Protein AF-A0A9I9CVJ0-F1 (afdb_monomer)

InterPro domains:
  IPR040389 Cyclin-dependent protein kinase inhibitor SMR [PTHR33142] (9-69)

Mean predicted aligned error: 18.49 Å

Secondary structure (DSSP, 8-state):
-----------HHHHTS---SGGGSPPS---PPPPPPPPPP-SS-PPPPPTT-S--PPPHHHHH-PPPPPPPP-

Foldseek 3Di:
DDDDDPPPPDPVDVVPDQDPDPVRDDDPPDPDDDDPPDPPPPPPDDDDADPCHPDDDDDVCVVPPDPDDDDDDD

Organism: Cucumis melo (NCBI:txid3656)

Sequence (74 aa):
MESKQGTGTGNWEEECSTPTRWECRIPAVFNCPPPPKKKNGNDGKKREPPKHGYFQPPDLEALFSVPPRREACA

Structure (mmCIF, N/CA/C/O backbone):
data_AF-A0A9I9CVJ0-F1
#
_entry.id   AF-A0A9I9CVJ0-F1
#
loop_
_atom_site.group_PDB
_atom_site.id
_atom_site.type_symbol
_atom_site.label_atom_id
_atom_site.label_alt_id
_atom_site.label_comp_id
_atom_site.label_asym_id
_atom_site.label_entity_id
_atom_site.label_seq_id
_atom_site.pdbx_PDB_ins_code
_atom_site.Cartn_x
_atom_site.Cartn_y
_atom_site.Cartn_z
_atom_site.occupancy
_atom_site.B_iso_or_equiv
_atom_site.auth_seq_id
_atom_site.auth_comp_id
_atom_site.auth_asym_id
_atom_site.auth_atom_id
_atom_site.pdbx_PDB_model_num
ATOM 1 N N . MET A 1 1 ? 38.856 -49.290 16.637 1.00 44.28 1 MET A N 1
ATOM 2 C CA . MET A 1 1 ? 38.431 -49.733 15.296 1.00 44.28 1 MET A CA 1
ATOM 3 C C . MET A 1 1 ? 37.720 -48.559 14.644 1.00 44.28 1 MET A C 1
ATOM 5 O O . MET A 1 1 ? 36.781 -48.049 15.231 1.00 44.28 1 MET A O 1
ATOM 9 N N . GLU A 1 2 ? 38.320 -48.077 13.555 1.00 46.47 2 GLU A N 1
ATOM 10 C CA . GLU A 1 2 ? 37.903 -47.044 12.587 1.00 46.47 2 GLU A CA 1
ATOM 11 C C . GLU A 1 2 ? 36.782 -46.052 12.938 1.00 46.47 2 GLU A C 1
ATOM 13 O O . GLU A 1 2 ? 35.597 -46.330 12.787 1.00 46.47 2 GLU A O 1
ATOM 18 N N . SER A 1 3 ? 37.190 -44.812 13.216 1.00 51.25 3 SER A N 1
ATOM 19 C CA . SER A 1 3 ? 36.366 -43.625 12.981 1.00 51.25 3 SER A CA 1
ATOM 20 C C . SER A 1 3 ? 36.682 -43.091 11.581 1.00 51.25 3 SER A C 1
ATOM 22 O O . SER A 1 3 ? 37.733 -42.475 11.370 1.00 51.25 3 SER A O 1
ATOM 24 N N . LYS A 1 4 ? 35.794 -43.341 10.606 1.00 59.19 4 LYS A N 1
ATOM 25 C CA . LYS A 1 4 ? 35.859 -42.694 9.287 1.00 59.19 4 LYS A CA 1
ATOM 26 C C . LYS A 1 4 ? 35.663 -41.190 9.468 1.00 59.19 4 LYS A C 1
ATOM 28 O O . LYS A 1 4 ? 34.562 -40.722 9.736 1.00 59.19 4 LYS A O 1
ATOM 33 N N . GLN A 1 5 ? 36.744 -40.440 9.309 1.00 51.28 5 GLN A N 1
ATOM 34 C CA . GLN A 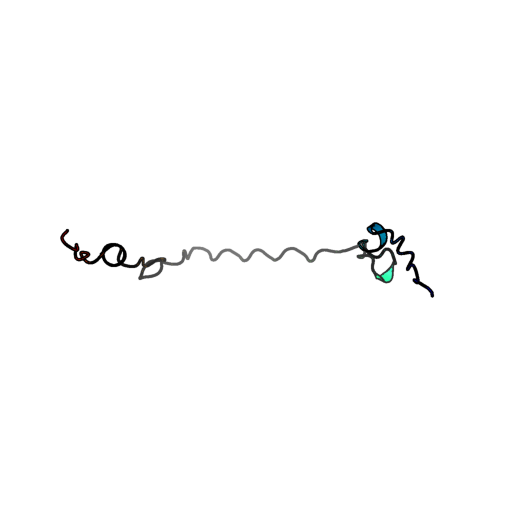1 5 ? 36.688 -38.996 9.147 1.00 51.28 5 GLN A CA 1
ATOM 35 C C . GLN A 1 5 ? 36.220 -38.720 7.718 1.00 51.28 5 GLN A C 1
ATOM 37 O O . GLN A 1 5 ? 36.950 -38.967 6.760 1.00 51.28 5 GLN A O 1
ATOM 42 N N . GLY A 1 6 ? 34.979 -38.260 7.574 1.00 53.09 6 GLY A N 1
ATOM 43 C CA . GLY A 1 6 ? 34.543 -37.594 6.355 1.00 53.09 6 GLY A CA 1
ATOM 44 C C . GLY A 1 6 ? 35.239 -36.241 6.289 1.00 53.09 6 GLY A C 1
ATOM 45 O O . GLY A 1 6 ? 34.905 -35.333 7.045 1.00 53.09 6 GLY A O 1
ATOM 46 N N . THR A 1 7 ? 36.238 -36.117 5.421 1.00 51.09 7 THR A N 1
ATOM 47 C CA . THR A 1 7 ? 36.867 -34.842 5.075 1.00 51.09 7 THR A CA 1
ATOM 48 C C . THR A 1 7 ? 35.876 -34.011 4.265 1.00 51.09 7 THR A C 1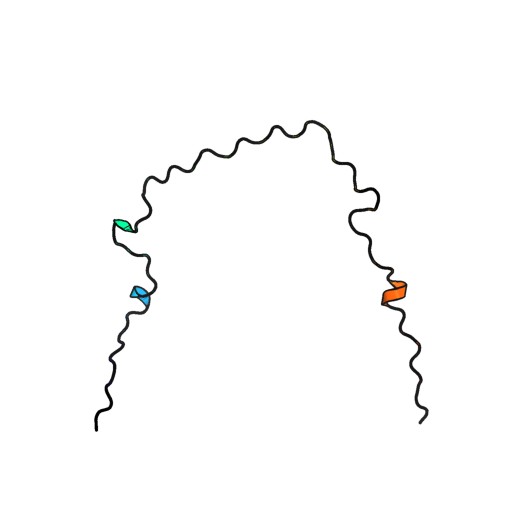
ATOM 50 O O . THR A 1 7 ? 35.891 -34.019 3.038 1.00 51.09 7 THR A O 1
ATOM 53 N N . GLY A 1 8 ? 34.976 -33.322 4.959 1.00 56.81 8 GLY A N 1
ATOM 54 C CA . GLY A 1 8 ? 34.125 -32.289 4.387 1.00 56.81 8 GLY A CA 1
ATOM 55 C C . GLY A 1 8 ? 34.856 -30.954 4.379 1.00 56.81 8 GLY A C 1
ATOM 56 O O . GLY A 1 8 ? 34.466 -30.039 5.095 1.00 56.81 8 GLY A O 1
ATOM 57 N N . THR A 1 9 ? 35.921 -30.821 3.586 1.00 57.91 9 THR A N 1
ATOM 58 C CA . THR A 1 9 ? 36.403 -29.496 3.165 1.00 57.91 9 THR A CA 1
ATOM 59 C C . THR A 1 9 ? 35.512 -29.024 2.020 1.00 57.91 9 THR A C 1
ATOM 61 O O . THR A 1 9 ? 35.939 -28.943 0.871 1.00 57.91 9 THR A O 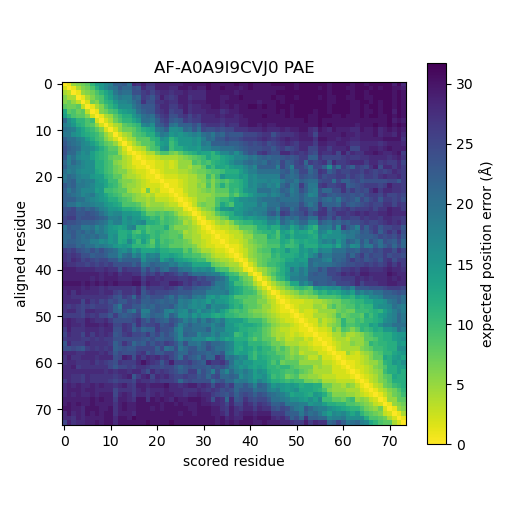1
ATOM 64 N N . GLY A 1 10 ? 34.229 -28.825 2.327 1.00 59.81 10 GLY A N 1
ATOM 65 C CA . GLY A 1 10 ? 33.269 -28.233 1.412 1.00 59.81 10 GLY A CA 1
ATOM 66 C C . GLY A 1 10 ? 33.537 -26.741 1.350 1.00 59.81 10 GLY A C 1
ATOM 67 O O . GLY A 1 10 ? 33.407 -26.039 2.351 1.00 59.81 10 GLY A O 1
ATOM 68 N N . ASN A 1 11 ? 33.962 -26.265 0.187 1.00 64.62 11 ASN A N 1
ATOM 69 C CA . ASN A 1 11 ? 33.935 -24.853 -0.142 1.00 64.62 11 ASN A CA 1
ATOM 70 C C . ASN A 1 11 ? 32.453 -24.423 -0.162 1.00 64.62 11 ASN A C 1
ATOM 72 O O . ASN A 1 11 ? 31.751 -24.654 -1.143 1.00 64.62 11 ASN A O 1
ATOM 76 N N . TRP A 1 12 ? 31.952 -23.882 0.953 1.00 63.50 12 TRP A N 1
ATOM 77 C CA . TRP A 1 12 ? 30.543 -23.486 1.111 1.00 63.50 12 TRP A CA 1
ATOM 78 C C . TRP A 1 12 ? 30.101 -22.418 0.099 1.00 63.50 12 TRP A C 1
ATOM 80 O O . TRP A 1 12 ? 28.907 -22.267 -0.156 1.00 63.50 12 TRP A O 1
ATOM 90 N N 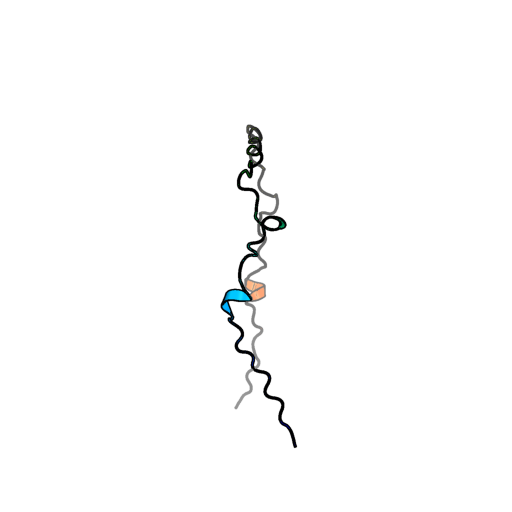. GLU A 1 13 ? 31.048 -21.687 -0.494 1.00 63.28 13 GLU A N 1
ATOM 91 C CA . GLU A 1 13 ? 30.772 -20.701 -1.542 1.00 63.28 13 GLU A CA 1
ATOM 92 C C . GLU A 1 13 ? 30.420 -21.378 -2.876 1.00 63.28 13 GLU A C 1
ATOM 94 O O . GLU A 1 13 ? 29.612 -20.850 -3.643 1.00 63.28 13 GLU A O 1
ATOM 99 N N . GLU A 1 14 ? 30.942 -22.578 -3.137 1.00 63.81 14 GLU A N 1
ATOM 100 C CA . GLU A 1 14 ? 30.624 -23.354 -4.341 1.00 63.81 14 GLU A CA 1
ATOM 101 C C . GLU A 1 14 ? 29.250 -24.043 -4.252 1.00 63.81 14 GLU A C 1
ATOM 103 O O . GLU A 1 14 ? 28.586 -24.240 -5.269 1.00 63.81 14 GLU A O 1
ATOM 108 N N . GLU A 1 15 ? 28.771 -24.335 -3.039 1.00 67.31 15 GLU A N 1
ATOM 109 C CA . GLU A 1 15 ? 27.473 -24.990 -2.827 1.00 67.31 15 GLU A CA 1
ATOM 110 C C . GLU A 1 15 ? 26.275 -24.026 -2.964 1.00 67.31 15 GLU A C 1
ATOM 112 O O . GLU A 1 15 ? 25.182 -24.445 -3.345 1.00 67.31 15 GLU A O 1
ATOM 117 N N . CYS A 1 16 ? 26.474 -22.721 -2.738 1.00 75.69 16 CYS A N 1
ATOM 118 C CA . CYS A 1 16 ? 25.433 -21.690 -2.857 1.00 75.69 16 CYS A CA 1
ATOM 119 C C . CYS A 1 16 ? 25.741 -20.674 -3.976 1.00 75.69 16 CYS A C 1
ATOM 121 O O . CYS A 1 16 ? 25.620 -19.462 -3.794 1.00 75.69 16 CYS A O 1
ATOM 123 N N . SER A 1 17 ? 26.164 -21.165 -5.143 1.00 80.50 17 SER A N 1
ATOM 124 C CA . SER A 1 17 ? 26.488 -20.332 -6.309 1.00 80.50 17 SER A CA 1
ATOM 125 C C . SER A 1 17 ? 25.510 -20.532 -7.470 1.00 80.50 17 SER A C 1
ATOM 127 O O . SER A 1 17 ? 25.023 -21.634 -7.726 1.00 80.50 17 SER A O 1
ATOM 129 N N . THR A 1 18 ? 25.241 -19.460 -8.225 1.00 82.69 18 THR A N 1
ATOM 130 C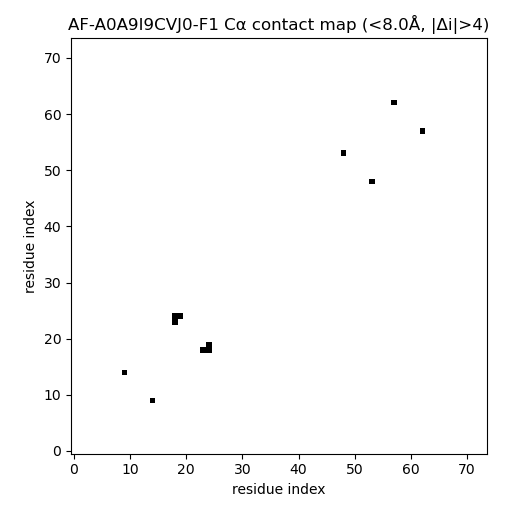 CA . THR A 1 18 ? 24.450 -19.530 -9.465 1.00 82.69 18 THR A CA 1
ATOM 131 C C . THR A 1 18 ? 25.133 -20.476 -10.464 1.00 82.69 18 THR A C 1
ATOM 133 O O . THR A 1 18 ? 26.296 -20.238 -10.803 1.00 82.69 18 THR A O 1
ATOM 136 N N . PRO A 1 19 ? 24.445 -21.508 -10.998 1.00 85.69 19 PRO A N 1
ATOM 137 C CA . PRO A 1 19 ? 25.035 -22.424 -11.971 1.00 85.69 19 PRO A CA 1
ATOM 138 C C . PRO A 1 19 ? 25.614 -21.686 -13.186 1.00 85.69 19 PRO A C 1
ATOM 140 O O . PRO A 1 19 ? 24.916 -20.943 -13.875 1.00 85.69 19 PRO A O 1
ATOM 143 N N . THR A 1 20 ? 26.897 -21.910 -13.476 1.00 83.62 20 THR A N 1
ATOM 144 C CA . THR A 1 20 ? 27.639 -21.165 -14.512 1.00 83.62 20 THR A CA 1
ATOM 145 C C . THR A 1 20 ? 27.576 -21.804 -15.901 1.00 83.62 20 THR A C 1
ATOM 147 O O . THR A 1 20 ? 28.000 -21.167 -16.876 1.00 83.62 20 THR A O 1
ATOM 150 N N . ARG A 1 21 ? 27.040 -23.032 -16.012 1.00 87.88 21 ARG A N 1
ATOM 151 C CA . ARG A 1 21 ? 26.844 -23.752 -17.283 1.00 87.88 21 ARG A CA 1
ATOM 152 C C . ARG A 1 21 ? 25.931 -22.971 -18.225 1.00 87.88 21 ARG A C 1
ATOM 154 O O . ARG A 1 21 ? 24.941 -22.387 -17.790 1.00 87.88 21 ARG A O 1
ATOM 161 N N . TRP A 1 22 ? 26.254 -22.978 -19.516 1.00 84.00 22 TRP A N 1
ATOM 162 C CA . TRP A 1 22 ? 25.561 -22.171 -20.527 1.00 84.00 22 TRP A CA 1
ATOM 163 C C . TRP A 1 22 ? 24.053 -22.472 -20.602 1.00 84.00 22 TRP A C 1
ATOM 165 O O . TRP A 1 22 ? 23.268 -21.543 -20.744 1.00 84.00 22 TRP A O 1
ATOM 175 N N . GLU A 1 23 ? 23.653 -23.731 -20.397 1.00 87.38 23 GLU A N 1
ATOM 176 C CA . GLU A 1 23 ? 22.250 -24.184 -20.349 1.00 87.38 23 GLU A CA 1
ATOM 177 C C . GLU A 1 23 ? 21.428 -23.543 -19.219 1.00 87.38 23 GLU A C 1
ATOM 179 O O . GLU A 1 23 ? 20.207 -23.457 -19.319 1.00 87.38 23 GLU A O 1
ATOM 184 N N . CYS A 1 24 ? 22.077 -23.123 -18.128 1.00 85.25 24 CYS A N 1
ATOM 185 C CA . CYS A 1 24 ? 21.417 -22.500 -16.976 1.00 85.25 24 CYS A CA 1
ATOM 186 C C . CYS A 1 24 ? 21.564 -20.983 -16.930 1.00 85.25 24 CYS A C 1
ATOM 188 O O . CYS A 1 24 ? 20.958 -20.348 -16.066 1.00 85.25 24 CYS A O 1
ATOM 190 N N . ARG A 1 25 ? 22.365 -20.386 -17.819 1.00 84.00 25 ARG A N 1
ATOM 191 C CA . ARG A 1 25 ? 22.496 -18.931 -17.867 1.00 84.00 25 ARG A CA 1
ATOM 192 C C . ARG A 1 25 ? 21.208 -18.325 -18.405 1.00 84.00 25 ARG A C 1
ATOM 194 O O . ARG A 1 25 ? 20.671 -18.769 -19.416 1.00 84.00 25 ARG A O 1
ATOM 201 N N . ILE A 1 26 ? 20.753 -17.260 -17.756 1.00 81.38 26 ILE A N 1
ATOM 202 C CA . ILE A 1 26 ? 19.680 -16.425 -18.291 1.00 81.38 26 ILE A CA 1
ATOM 203 C C . ILE A 1 26 ? 20.180 -15.833 -19.622 1.00 81.38 26 ILE A C 1
ATOM 2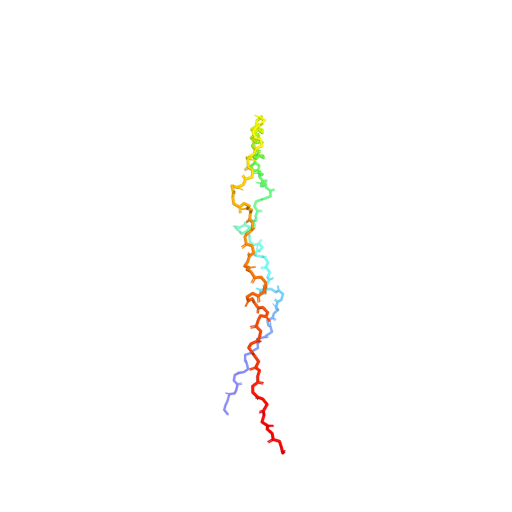05 O O . ILE A 1 26 ? 21.281 -15.272 -19.648 1.00 81.38 26 ILE A O 1
ATOM 209 N N . PRO A 1 27 ? 19.423 -15.956 -20.728 1.00 81.25 27 PRO A N 1
ATOM 210 C CA . PRO A 1 27 ? 19.815 -15.372 -22.004 1.00 81.25 27 PRO A CA 1
ATOM 211 C C . PRO A 1 27 ? 20.089 -13.870 -21.868 1.00 81.25 27 PRO A C 1
ATOM 213 O O . PRO A 1 27 ? 19.272 -13.135 -21.320 1.00 81.25 27 PRO A O 1
ATOM 216 N N . ALA A 1 28 ? 21.221 -13.404 -22.409 1.00 76.50 28 ALA A N 1
ATOM 217 C CA . ALA A 1 28 ? 21.601 -11.987 -22.365 1.00 76.50 28 ALA A CA 1
ATOM 218 C C . ALA A 1 28 ? 20.581 -11.078 -23.074 1.00 76.50 28 ALA A C 1
ATOM 220 O O . ALA A 1 28 ? 20.422 -9.913 -22.721 1.00 76.50 28 ALA A O 1
ATOM 221 N N . VAL A 1 29 ? 19.864 -11.626 -24.060 1.00 76.38 29 VAL A N 1
ATOM 222 C CA . VAL A 1 29 ? 18.780 -10.943 -24.766 1.00 76.38 29 VAL A CA 1
ATOM 223 C C . VAL A 1 29 ? 17.453 -11.354 -24.135 1.00 76.38 29 VAL A C 1
ATOM 225 O O . VAL A 1 29 ? 16.716 -12.186 -24.661 1.00 76.38 29 VAL A O 1
ATOM 228 N N . PHE A 1 30 ? 17.153 -10.774 -22.978 1.00 73.50 30 PHE A N 1
ATOM 229 C CA . PHE A 1 30 ? 15.810 -10.815 -22.417 1.00 73.50 30 PHE A CA 1
ATOM 230 C C . PHE A 1 30 ? 15.042 -9.595 -22.931 1.00 73.50 30 PHE A C 1
ATOM 232 O O . PHE A 1 30 ? 15.150 -8.496 -22.389 1.00 73.50 30 PHE A O 1
ATOM 239 N N . ASN A 1 31 ? 14.289 -9.768 -24.019 1.00 83.38 31 ASN A N 1
ATOM 240 C CA . ASN A 1 31 ? 13.369 -8.730 -24.475 1.00 83.38 31 ASN A CA 1
ATOM 241 C C . ASN A 1 31 ? 12.186 -8.700 -23.508 1.00 83.38 31 ASN A C 1
ATOM 243 O O . ASN A 1 31 ? 11.293 -9.546 -23.594 1.00 83.38 31 ASN A O 1
ATOM 247 N N . CYS A 1 32 ? 12.190 -7.747 -22.575 1.00 78.94 32 CYS A N 1
ATOM 248 C CA . CYS A 1 32 ? 11.037 -7.511 -21.718 1.00 78.94 32 CYS A CA 1
ATO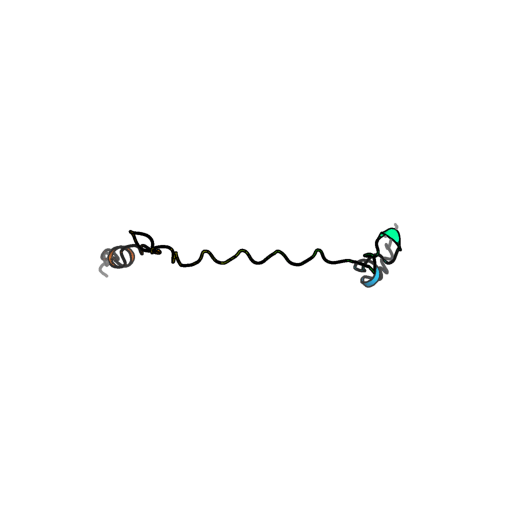M 249 C C . CYS A 1 32 ? 9.790 -7.339 -22.597 1.00 78.94 32 CYS A C 1
ATOM 251 O O . CYS A 1 32 ? 9.852 -6.619 -23.601 1.00 78.94 32 CYS A O 1
ATOM 253 N N . PRO A 1 33 ? 8.657 -7.973 -22.248 1.00 87.69 33 PRO A N 1
ATOM 254 C CA . PRO A 1 33 ? 7.425 -7.716 -22.970 1.00 87.69 33 PRO A CA 1
ATOM 255 C C . PRO A 1 33 ? 7.121 -6.210 -22.926 1.00 87.69 33 PRO A C 1
ATOM 257 O O . PRO A 1 33 ? 7.455 -5.541 -21.940 1.00 87.69 33 PRO A O 1
ATOM 260 N N . PRO A 1 34 ? 6.499 -5.655 -23.981 1.00 88.69 34 PRO A N 1
ATOM 261 C CA . PRO A 1 34 ? 6.116 -4.253 -23.983 1.00 88.69 34 PRO A CA 1
ATOM 262 C C . PRO A 1 34 ? 5.234 -3.952 -22.761 1.00 88.69 34 PRO A C 1
ATOM 264 O O . PRO A 1 34 ? 4.449 -4.811 -22.342 1.00 88.69 34 PRO A O 1
ATOM 267 N N . PRO A 1 35 ? 5.341 -2.746 -22.178 1.00 88.62 35 PRO A N 1
ATOM 268 C CA . PRO A 1 35 ? 4.589 -2.394 -20.985 1.00 88.62 35 PRO A CA 1
ATOM 269 C C . PRO A 1 35 ? 3.080 -2.559 -21.226 1.00 88.62 35 PRO A C 1
ATOM 271 O O . PRO A 1 35 ? 2.592 -2.244 -22.321 1.00 88.62 35 PRO A O 1
ATOM 274 N N . PRO A 1 36 ? 2.316 -3.017 -20.216 1.00 89.88 36 PRO A N 1
ATOM 275 C CA . PRO A 1 36 ? 0.868 -3.082 -20.317 1.00 89.88 36 PRO A CA 1
ATOM 276 C C . PRO A 1 36 ? 0.303 -1.725 -20.731 1.00 89.88 36 PRO A C 1
ATOM 278 O O . PRO A 1 36 ? 0.676 -0.683 -20.184 1.00 89.88 36 PRO A O 1
ATOM 281 N N . LYS A 1 37 ? -0.617 -1.724 -21.701 1.00 86.94 37 LYS A N 1
ATOM 282 C CA . LYS A 1 37 ? -1.278 -0.489 -22.125 1.00 86.94 37 LYS A CA 1
ATOM 283 C C . LYS A 1 37 ? -2.044 0.080 -20.937 1.00 86.94 37 LYS A C 1
ATOM 285 O O . LYS A 1 37 ? -2.892 -0.605 -20.361 1.00 86.94 37 LYS A O 1
ATOM 290 N N . LYS A 1 38 ? -1.773 1.342 -20.592 1.00 82.44 38 LYS A N 1
ATOM 291 C CA . LYS A 1 38 ? -2.579 2.066 -19.608 1.00 82.44 38 LYS A CA 1
ATOM 292 C C . LYS A 1 38 ? -4.026 2.028 -20.091 1.00 82.44 38 LYS A C 1
ATOM 294 O O . LYS A 1 38 ? -4.325 2.555 -21.163 1.00 82.44 38 LYS A O 1
ATOM 299 N N . LYS A 1 39 ? -4.914 1.400 -19.318 1.00 76.88 39 LYS A N 1
ATOM 300 C CA . LYS A 1 39 ? -6.350 1.504 -19.571 1.00 76.88 39 LYS A CA 1
ATOM 301 C C . LYS A 1 39 ? -6.687 2.994 -19.548 1.00 76.88 39 LYS A C 1
ATOM 303 O O . LYS A 1 39 ? -6.265 3.698 -18.628 1.00 76.88 39 LYS A O 1
ATOM 308 N N . ASN A 1 40 ? -7.380 3.475 -20.575 1.00 75.31 40 ASN A N 1
ATOM 309 C CA . ASN A 1 40 ? -8.043 4.773 -20.523 1.00 75.31 40 ASN A CA 1
ATOM 310 C C . ASN A 1 40 ? -8.780 4.814 -19.184 1.00 75.31 40 ASN A C 1
ATOM 312 O O . ASN A 1 40 ? -9.551 3.901 -18.875 1.00 75.31 40 ASN A O 1
ATOM 316 N N . GLY A 1 41 ? -8.409 5.773 -18.326 1.00 64.06 41 GLY A N 1
ATOM 317 C CA . GLY A 1 41 ? -9.069 5.921 -17.038 1.00 64.06 41 GLY A CA 1
ATOM 318 C C . GLY A 1 41 ? -10.562 5.944 -17.316 1.00 64.06 41 GLY A C 1
ATOM 319 O O . GLY A 1 41 ? -10.964 6.518 -18.322 1.00 64.06 41 GLY A O 1
ATOM 320 N N . ASN A 1 42 ? -11.370 5.257 -16.509 1.00 63.69 42 ASN A N 1
ATOM 321 C CA . ASN A 1 42 ? -12.811 5.446 -16.598 1.00 63.69 42 ASN A CA 1
ATOM 322 C C . ASN A 1 42 ? -13.047 6.949 -16.434 1.00 63.69 42 ASN A C 1
ATOM 324 O O . ASN A 1 42 ? -12.959 7.458 -15.315 1.00 63.69 42 ASN A O 1
ATOM 328 N N . ASP A 1 43 ? -13.267 7.646 -17.544 1.00 60.22 43 ASP A N 1
ATOM 329 C CA . ASP A 1 43 ? -13.517 9.068 -17.551 1.00 60.22 43 ASP A CA 1
ATOM 330 C C . ASP A 1 43 ? -14.748 9.297 -16.665 1.00 60.22 43 ASP A C 1
ATOM 332 O O . ASP A 1 43 ? -15.861 8.846 -16.940 1.00 60.22 43 ASP A O 1
ATOM 336 N N . GLY A 1 44 ? -14.517 9.913 -15.508 1.00 60.19 44 GLY A N 1
ATOM 337 C CA . GLY A 1 44 ? -15.544 10.619 -14.753 1.00 60.19 44 GLY A CA 1
ATOM 338 C C . GLY A 1 44 ? -16.347 9.865 -13.693 1.00 60.19 44 GLY A C 1
ATOM 339 O O . GLY A 1 44 ? -16.987 10.535 -12.887 1.00 60.19 44 GLY A O 1
ATOM 340 N N . LYS A 1 45 ? -16.328 8.532 -13.584 1.00 65.75 45 LYS A N 1
ATOM 341 C CA . LYS A 1 45 ? -17.129 7.863 -12.533 1.00 65.75 45 LYS A CA 1
ATOM 342 C C . LYS A 1 45 ? -16.283 7.540 -11.309 1.00 65.75 45 LYS A C 1
ATOM 344 O O . LYS A 1 45 ? -15.840 6.406 -11.130 1.00 65.75 45 LYS A O 1
ATOM 349 N N . LYS A 1 46 ? -16.079 8.550 -10.451 1.00 73.88 46 LYS A N 1
ATOM 350 C CA . LYS A 1 46 ? -15.694 8.318 -9.050 1.00 73.88 46 LYS A CA 1
ATOM 351 C C . LYS A 1 46 ? -16.673 7.288 -8.486 1.00 73.88 46 LYS A C 1
ATOM 353 O O . LYS A 1 46 ? -17.882 7.497 -8.564 1.00 73.88 46 LYS A O 1
ATOM 358 N N . ARG A 1 47 ? -16.164 6.154 -7.998 1.00 80.00 47 ARG A 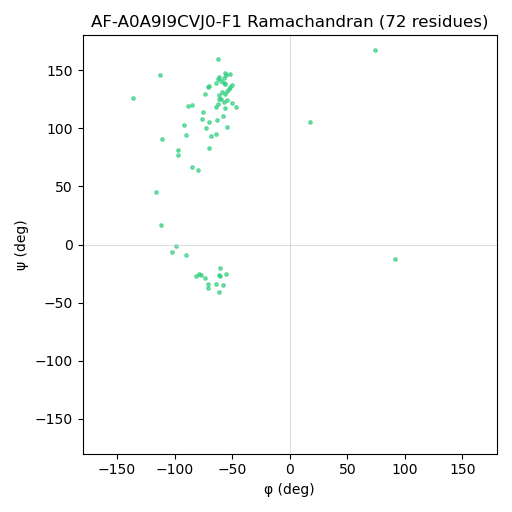N 1
ATOM 359 C CA . ARG A 1 47 ? -17.015 5.181 -7.308 1.00 80.00 47 ARG A CA 1
ATOM 360 C C . ARG A 1 47 ? -17.653 5.882 -6.114 1.00 80.00 47 ARG A C 1
ATOM 362 O O . ARG A 1 47 ? -16.954 6.567 -5.369 1.00 80.00 47 ARG A O 1
ATOM 369 N N . GLU A 1 48 ? -18.965 5.730 -5.980 1.00 86.50 48 GLU A N 1
ATOM 370 C CA . GLU A 1 48 ? -19.673 6.161 -4.780 1.00 86.50 48 GLU A CA 1
ATOM 371 C C . GLU A 1 48 ? -19.047 5.453 -3.565 1.00 86.50 48 GLU A C 1
ATOM 373 O O . GLU A 1 48 ? -18.708 4.265 -3.666 1.00 86.50 48 GLU A O 1
ATOM 378 N N . PRO A 1 49 ? -18.858 6.149 -2.433 1.00 87.62 49 PRO A N 1
ATOM 379 C CA . PRO A 1 49 ? -18.564 5.486 -1.174 1.00 87.62 49 PRO A CA 1
ATOM 380 C C . PRO A 1 49 ? -19.595 4.380 -0.867 1.00 87.62 49 PRO A C 1
ATOM 382 O 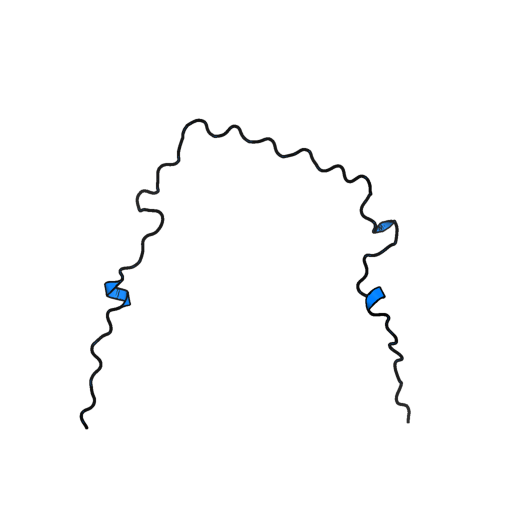O . PRO A 1 49 ? -20.769 4.523 -1.205 1.00 87.62 49 PRO A O 1
ATOM 385 N N . PRO A 1 50 ? -19.199 3.280 -0.207 1.00 91.25 50 PRO A N 1
ATOM 386 C CA . PRO A 1 50 ? -20.129 2.268 0.267 1.00 91.25 50 PRO A CA 1
ATOM 387 C C . PRO A 1 50 ? -21.200 2.874 1.173 1.00 91.25 50 PRO A C 1
ATOM 389 O O . PRO A 1 50 ? -20.896 3.665 2.067 1.00 91.25 50 PRO A O 1
ATOM 392 N N . LYS A 1 51 ? -22.446 2.429 0.992 1.00 90.06 51 LYS A N 1
ATOM 393 C CA . LYS A 1 51 ? -23.630 2.920 1.721 1.00 90.06 51 LYS A CA 1
ATOM 394 C C . LYS A 1 51 ? -23.517 2.841 3.246 1.00 90.06 51 LYS A C 1
ATOM 396 O O . LYS A 1 51 ? -24.174 3.599 3.946 1.00 90.06 51 LYS A O 1
ATOM 401 N N . HIS A 1 52 ? -22.699 1.924 3.754 1.00 89.56 52 HIS A N 1
ATOM 402 C CA . HIS A 1 52 ? -22.538 1.661 5.186 1.00 89.56 52 HIS A CA 1
ATOM 403 C C . HIS A 1 52 ? -21.160 2.076 5.716 1.00 89.56 52 HIS A C 1
ATOM 405 O O . HIS A 1 52 ? -20.753 1.648 6.792 1.00 89.56 52 HIS A O 1
ATOM 411 N N . GLY A 1 53 ? -20.439 2.911 4.960 1.00 87.94 53 GLY A N 1
ATOM 412 C CA . GLY A 1 53 ? -19.045 3.226 5.242 1.00 87.94 53 GLY A CA 1
ATOM 413 C C . GLY A 1 53 ? -18.108 2.070 4.883 1.00 87.94 53 GLY A C 1
ATOM 414 O O . GLY A 1 53 ? -18.528 0.953 4.589 1.00 87.94 53 GLY A O 1
ATOM 415 N N . TYR A 1 54 ? -16.809 2.357 4.854 1.00 90.19 54 TYR A N 1
ATOM 416 C CA . TYR A 1 54 ? -15.777 1.350 4.574 1.00 90.19 54 TYR A CA 1
ATOM 417 C C . TYR A 1 54 ? -15.417 0.515 5.805 1.00 90.19 54 TYR A C 1
ATOM 419 O O . TYR A 1 54 ? -14.970 -0.620 5.678 1.00 90.19 54 TYR A O 1
ATOM 427 N N . PHE A 1 55 ? -15.601 1.092 6.989 1.00 92.62 55 PHE A N 1
ATOM 428 C CA . PHE A 1 55 ? -15.308 0.474 8.267 1.00 92.62 55 PHE A CA 1
ATOM 429 C C . PHE A 1 55 ? -16.470 0.757 9.209 1.00 92.62 55 PHE A C 1
ATOM 431 O O . PHE A 1 55 ? -16.864 1.910 9.383 1.00 92.62 55 PHE A O 1
ATOM 438 N N . GLN A 1 56 ? -17.015 -0.305 9.789 1.00 89.00 56 GLN A N 1
ATOM 439 C CA . GLN A 1 56 ? -18.047 -0.239 10.813 1.00 89.00 56 GLN A CA 1
ATOM 440 C C . GLN A 1 56 ? -17.398 -0.706 12.119 1.00 89.00 56 GLN A C 1
ATOM 442 O O . GLN A 1 56 ? -17.335 -1.916 12.351 1.00 89.00 56 GLN A O 1
ATOM 447 N N . PRO A 1 57 ? -16.817 0.209 12.921 1.00 88.38 57 PRO A N 1
ATOM 448 C CA . PRO A 1 57 ? -16.220 -0.183 14.186 1.00 88.38 57 PRO A CA 1
ATOM 449 C C . PRO A 1 57 ? -17.284 -0.788 15.108 1.00 88.38 57 PRO A C 1
ATOM 451 O O . PRO A 1 57 ? -18.427 -0.321 15.103 1.00 88.38 57 PRO A O 1
ATOM 454 N N . PRO A 1 58 ? -16.921 -1.798 15.912 1.00 88.31 58 PRO A N 1
ATOM 455 C CA . PRO A 1 58 ? -17.775 -2.251 16.999 1.00 88.31 58 PRO A CA 1
ATOM 456 C C . PRO A 1 58 ? -17.971 -1.128 18.025 1.00 88.31 58 PRO A C 1
ATOM 458 O O . PRO A 1 58 ? -17.166 -0.196 18.107 1.00 88.31 58 PRO A O 1
ATOM 461 N N . ASP A 1 59 ? -19.032 -1.234 18.821 1.00 90.31 59 ASP A N 1
ATOM 462 C CA . ASP A 1 59 ? -19.272 -0.310 19.925 1.00 90.31 59 ASP A CA 1
ATOM 463 C C . ASP A 1 59 ? -18.143 -0.407 20.963 1.00 90.31 59 ASP A C 1
ATOM 465 O O . ASP A 1 59 ? -17.868 -1.475 21.517 1.00 90.31 59 ASP A O 1
ATOM 469 N N . LEU A 1 60 ? -17.469 0.718 21.202 1.00 87.56 60 LEU A N 1
ATOM 470 C CA . LEU A 1 60 ? -16.342 0.792 22.125 1.00 87.56 60 LEU A CA 1
ATOM 471 C C . LEU A 1 60 ? -16.803 0.670 23.579 1.00 87.56 60 LEU A C 1
ATOM 473 O O . LEU A 1 60 ? -16.102 0.048 24.374 1.00 87.56 60 LEU A O 1
ATOM 477 N N . GLU A 1 61 ? -17.984 1.191 23.919 1.00 83.12 61 GLU A N 1
ATOM 478 C CA . GLU A 1 61 ? -18.538 1.076 25.274 1.00 83.12 61 GLU A CA 1
ATOM 479 C C . GLU A 1 61 ? -18.757 -0.396 25.642 1.00 83.12 61 GLU A C 1
ATOM 481 O O . GLU A 1 61 ? -18.385 -0.829 26.732 1.00 83.12 61 GLU A O 1
ATOM 486 N N . ALA A 1 62 ? -19.254 -1.206 24.703 1.00 83.69 62 ALA A N 1
ATOM 487 C CA . ALA A 1 62 ? -19.383 -2.649 24.888 1.00 83.69 62 ALA A CA 1
ATOM 488 C C . ALA A 1 62 ? -18.028 -3.364 25.058 1.00 83.69 62 ALA A C 1
ATOM 490 O O . ALA A 1 62 ? -17.948 -4.342 25.801 1.00 83.69 62 ALA A O 1
ATOM 491 N N . LEU A 1 63 ? -16.963 -2.892 24.396 1.00 85.19 63 LEU A N 1
ATOM 492 C CA . LEU A 1 63 ? -15.618 -3.469 24.530 1.00 85.19 63 LEU A CA 1
ATOM 493 C C . LEU A 1 63 ? -14.980 -3.173 25.894 1.00 85.19 63 LEU A C 1
ATOM 495 O O . LEU A 1 63 ? -14.267 -4.023 26.427 1.00 85.19 63 LEU A O 1
ATOM 499 N N . PHE A 1 64 ? -15.201 -1.974 26.435 1.00 86.56 64 PHE A N 1
ATOM 500 C CA . PHE A 1 64 ? -14.563 -1.518 27.675 1.00 86.56 64 PHE A CA 1
ATOM 501 C C . PHE A 1 64 ? -15.442 -1.669 28.918 1.00 86.56 64 PHE A C 1
ATOM 503 O O . PHE A 1 64 ? -14.982 -1.375 30.023 1.00 86.56 64 PHE A O 1
ATOM 510 N N . SER A 1 65 ? -16.676 -2.157 28.774 1.00 87.31 65 SER A N 1
ATOM 511 C CA . SER A 1 65 ? -17.548 -2.443 29.910 1.00 87.31 65 SER A CA 1
ATOM 512 C C . SER A 1 65 ? -17.002 -3.625 30.717 1.00 87.31 65 SER A C 1
ATOM 514 O O . SER A 1 65 ? -17.251 -4.796 30.425 1.00 87.31 65 SER A O 1
ATOM 516 N N . VAL A 1 66 ? -16.212 -3.317 31.744 1.00 82.75 66 VAL A N 1
ATOM 517 C CA . VAL A 1 66 ? -15.746 -4.303 32.718 1.00 82.75 66 VAL A CA 1
ATOM 518 C C . VAL A 1 66 ? -16.829 -4.448 33.789 1.00 82.75 66 VAL A C 1
ATOM 520 O O . VAL A 1 66 ? -17.147 -3.462 34.460 1.00 82.75 66 VAL A O 1
ATOM 523 N N . PRO A 1 67 ? -17.407 -5.646 33.992 1.00 81.12 67 PRO A N 1
ATOM 524 C CA . PRO A 1 67 ? -18.365 -5.843 35.069 1.00 81.12 67 PRO A CA 1
ATOM 525 C C . PRO A 1 67 ? -17.682 -5.591 36.423 1.00 81.12 67 PRO A C 1
ATOM 527 O O . PRO A 1 67 ? -16.518 -5.968 36.600 1.00 81.12 67 PRO A O 1
ATOM 530 N N . PRO A 1 68 ? -18.383 -4.982 37.398 1.00 80.06 68 PRO A N 1
ATOM 531 C CA . PRO A 1 68 ? -17.808 -4.706 38.706 1.00 80.06 68 PRO A CA 1
ATOM 532 C C . PRO A 1 68 ? -17.308 -6.007 39.340 1.00 80.06 68 PRO A C 1
ATOM 534 O O . PRO A 1 68 ? -18.055 -6.976 39.510 1.00 80.06 68 PRO A O 1
ATOM 537 N N . ARG A 1 69 ? -16.015 -6.043 39.678 1.00 80.81 69 ARG A N 1
ATOM 538 C CA . ARG A 1 69 ? -15.410 -7.188 40.355 1.00 80.81 69 ARG A CA 1
ATOM 539 C C . ARG A 1 69 ? -15.873 -7.182 41.809 1.00 80.81 69 ARG A C 1
ATOM 541 O O . ARG A 1 69 ? -15.751 -6.171 42.491 1.00 80.81 69 ARG A O 1
ATOM 548 N N . ARG A 1 70 ? -16.373 -8.316 42.302 1.00 81.12 70 ARG A N 1
ATOM 549 C CA . ARG A 1 70 ? -16.649 -8.480 43.734 1.00 81.12 70 ARG A CA 1
ATOM 550 C C . ARG A 1 70 ? -15.332 -8.409 44.504 1.00 81.12 70 ARG A C 1
ATOM 552 O O . ARG A 1 70 ? -14.436 -9.226 44.279 1.00 81.12 70 ARG A O 1
ATOM 559 N N . GLU A 1 71 ? -15.216 -7.420 45.378 1.00 77.44 71 GLU A N 1
ATOM 560 C CA . GLU A 1 71 ? -14.149 -7.358 46.368 1.00 77.44 71 GLU A CA 1
ATOM 561 C C . GLU A 1 71 ? -14.389 -8.446 47.419 1.00 77.44 71 GLU A C 1
ATOM 563 O O . GLU A 1 71 ? -15.523 -8.680 47.841 1.00 77.44 71 GLU A O 1
ATOM 568 N N . ALA A 1 72 ? -13.327 -9.153 47.802 1.00 72.62 72 ALA A N 1
ATOM 569 C CA . ALA A 1 72 ? -13.356 -10.000 48.984 1.00 72.62 72 ALA A CA 1
ATOM 570 C C . ALA A 1 72 ? -12.955 -9.112 50.165 1.00 72.62 72 ALA A C 1
ATOM 572 O O . ALA A 1 72 ? -11.870 -8.532 50.140 1.00 72.62 72 ALA A O 1
ATOM 573 N N . CYS A 1 73 ? -13.838 -8.964 51.153 1.00 71.31 73 CYS A N 1
ATOM 574 C CA . CYS A 1 73 ? -13.515 -8.252 52.386 1.00 71.31 73 CYS A CA 1
ATOM 575 C C . CYS A 1 73 ? -12.407 -9.003 53.144 1.00 71.31 73 CYS A C 1
ATOM 577 O O . CYS A 1 73 ? -12.433 -10.236 53.198 1.00 71.31 73 CYS A O 1
ATOM 579 N N . ALA A 1 74 ? -11.458 -8.247 53.699 1.00 62.88 74 ALA A N 1
ATOM 580 C CA . ALA A 1 74 ? -10.443 -8.718 54.640 1.00 62.88 74 ALA A CA 1
ATOM 581 C C . ALA A 1 74 ? -10.911 -8.508 56.084 1.00 62.88 74 ALA A C 1
ATOM 583 O O . ALA A 1 74 ? -11.636 -7.512 56.317 1.00 62.88 74 ALA A O 1
#

Solvent-accessible surface area (backbone atoms only — not comparable to full-atom values): 5641 Å² total; per-residue (Å²): 134,85,83,84,77,79,85,76,84,68,63,67,68,70,77,75,51,82,65,82,53,75,92,66,47,78,66,90,81,69,78,73,75,79,75,80,78,78,70,78,69,78,81,83,70,76,77,77,78,57,94,75,53,94,69,78,79,77,66,61,67,72,74,68,63,72,75,85,76,84,78,80,86,131

pLDDT: mean 76.5, std 12.61, range [44.28, 92.62]

Radius of gyration: 33.85 Å; Cα contacts (8 Å, |Δi|>4): 6; chains: 1; bounding box: 62×60×79 Å